Protein AF-A0AA37M8N9-F1 (afdb_monomer_lite)

Secondary structure (DSSP, 8-state):
------EEEEEETTEESS-S--TT--TTSS------GGG--SEEEEEEEEEES-TTSPPPEEEEEETTEEEEEEEGGGS----SSEEEEEEEEEEPPPP------

Structure (mmCIF, N/CA/C/O backbone):
data_AF-A0AA37M8N9-F1
#
_entry.id   AF-A0AA37M8N9-F1
#
loop_
_atom_site.group_PDB
_atom_site.id
_atom_site.type_symbol
_atom_site.label_atom_id
_atom_site.label_alt_id
_atom_site.label_comp_id
_atom_site.label_asym_id
_atom_site.label_entity_id
_atom_site.label_seq_id
_atom_site.pdbx_PDB_ins_code
_atom_site.Cartn_x
_atom_site.Cartn_y
_atom_site.Cartn_z
_atom_site.occupancy
_atom_site.B_iso_or_equiv
_atom_site.auth_seq_id
_atom_site.auth_comp_id
_atom_site.auth_asym_id
_atom_site.auth_atom_id
_atom_site.pdbx_PDB_model_num
ATOM 1 N N . MET A 1 1 ? 11.354 8.144 -25.992 1.00 29.89 1 MET A N 1
A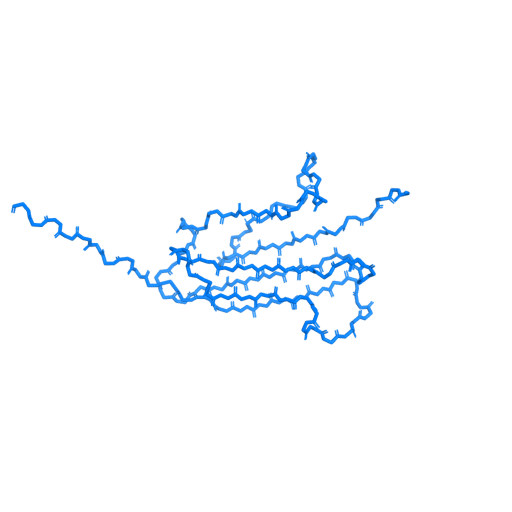TOM 2 C CA . MET A 1 1 ? 10.838 6.899 -26.597 1.00 29.89 1 MET A CA 1
ATOM 3 C C . MET A 1 1 ? 9.806 6.311 -25.653 1.00 29.89 1 MET A C 1
ATOM 5 O O . MET A 1 1 ? 10.046 6.259 -24.458 1.00 29.89 1 MET A O 1
ATOM 9 N N . SER A 1 2 ? 8.655 5.994 -26.236 1.00 29.59 2 SER A N 1
ATOM 10 C CA . SER A 1 2 ? 7.421 5.428 -25.684 1.00 29.59 2 SER A CA 1
ATOM 11 C C . SER A 1 2 ? 7.592 4.213 -24.755 1.00 29.59 2 SER A C 1
ATOM 13 O O . SER A 1 2 ? 8.239 3.245 -25.137 1.00 29.59 2 SER A O 1
ATOM 15 N N . GLY A 1 3 ? 6.882 4.239 -23.620 1.00 35.62 3 GLY A N 1
ATOM 16 C CA . GLY A 1 3 ? 5.786 3.296 -23.349 1.00 35.62 3 GLY A CA 1
ATOM 17 C C . GLY A 1 3 ? 6.122 1.831 -23.053 1.00 35.62 3 GLY A C 1
ATOM 18 O O . GLY A 1 3 ? 5.986 0.978 -23.921 1.00 35.62 3 GLY A O 1
ATOM 19 N N . ALA A 1 4 ? 6.389 1.534 -21.781 1.00 33.94 4 ALA A N 1
ATOM 20 C CA . ALA A 1 4 ? 5.923 0.323 -21.101 1.00 33.94 4 ALA A CA 1
ATOM 21 C C . ALA A 1 4 ? 5.681 0.709 -19.634 1.00 33.94 4 ALA A C 1
ATOM 23 O O . ALA A 1 4 ? 6.615 1.052 -18.915 1.00 33.94 4 ALA A O 1
ATOM 24 N N . GLY A 1 5 ? 4.404 0.788 -19.256 1.00 44.78 5 GLY A N 1
ATOM 25 C CA . GLY A 1 5 ? 3.937 1.424 -18.030 1.00 44.78 5 GLY A CA 1
ATOM 26 C C . GLY A 1 5 ? 4.426 0.747 -16.756 1.00 44.78 5 GLY A C 1
ATOM 27 O O . GLY A 1 5 ? 4.240 -0.455 -16.575 1.00 44.78 5 GLY A O 1
ATOM 28 N N . ASN A 1 6 ? 4.961 1.557 -15.846 1.00 57.28 6 ASN A N 1
ATOM 29 C CA . ASN A 1 6 ? 5.058 1.187 -14.444 1.00 57.28 6 ASN A CA 1
ATOM 30 C C . ASN A 1 6 ? 3.632 1.163 -13.891 1.00 57.28 6 ASN A C 1
ATOM 32 O O . ASN A 1 6 ? 3.050 2.203 -13.581 1.00 57.28 6 ASN A O 1
ATOM 36 N N . ARG A 1 7 ? 3.024 -0.022 -13.872 1.00 69.25 7 ARG A N 1
ATOM 37 C CA . ARG A 1 7 ? 1.694 -0.213 -13.300 1.00 69.25 7 ARG A CA 1
ATOM 38 C C . ARG A 1 7 ? 1.870 -0.493 -11.822 1.00 69.25 7 ARG A C 1
ATOM 40 O O . ARG A 1 7 ? 2.594 -1.411 -11.444 1.00 69.25 7 ARG A O 1
ATOM 47 N N . ILE A 1 8 ? 1.194 0.295 -11.003 1.00 75.75 8 ILE A N 1
ATOM 48 C CA . ILE A 1 8 ? 1.153 0.104 -9.561 1.00 75.75 8 ILE A CA 1
ATOM 49 C C . ILE A 1 8 ? -0.266 -0.313 -9.207 1.00 75.75 8 ILE A C 1
ATOM 51 O O . ILE A 1 8 ? -1.229 0.388 -9.524 1.00 75.75 8 ILE A O 1
ATOM 55 N N . VAL A 1 9 ? -0.392 -1.458 -8.549 1.00 81.31 9 VAL A N 1
ATOM 56 C CA . VAL A 1 9 ? -1.653 -1.903 -7.961 1.00 81.31 9 VAL A CA 1
ATOM 57 C C . VAL A 1 9 ? -1.531 -1.768 -6.455 1.00 81.31 9 VAL A C 1
ATOM 59 O O . VAL A 1 9 ? -0.738 -2.474 -5.839 1.00 81.31 9 VAL A O 1
ATOM 62 N N . VAL A 1 10 ? -2.305 -0.867 -5.859 1.00 84.31 10 VAL A N 1
ATOM 63 C CA . VAL A 1 10 ? -2.416 -0.731 -4.406 1.00 84.31 10 VAL A CA 1
ATOM 64 C C . VAL A 1 10 ? -3.779 -1.256 -3.986 1.00 84.31 10 VAL A C 1
ATOM 66 O O . VAL A 1 10 ? -4.789 -0.921 -4.600 1.00 84.31 10 VAL A O 1
ATOM 69 N N . SER A 1 11 ? -3.828 -2.067 -2.935 1.00 88.38 11 SER A N 1
ATOM 70 C CA . SER A 1 11 ? -5.079 -2.526 -2.336 1.00 88.38 11 SER A CA 1
ATOM 71 C C . SER A 1 11 ? -5.046 -2.465 -0.815 1.00 88.38 11 SER A C 1
ATOM 73 O O . SER A 1 11 ? -4.016 -2.721 -0.193 1.00 88.38 11 SER A O 1
ATOM 75 N N . LEU A 1 12 ? -6.193 -2.149 -0.218 1.00 89.44 12 LEU A N 1
ATOM 76 C CA . LEU A 1 12 ? -6.413 -2.084 1.221 1.00 89.44 12 LEU A CA 1
ATOM 77 C C . LEU A 1 12 ? -7.583 -2.995 1.585 1.00 89.44 12 LEU A C 1
ATOM 79 O O . LEU A 1 12 ? -8.674 -2.828 1.055 1.00 89.44 12 LEU A O 1
ATOM 83 N N . ASN A 1 13 ? -7.383 -3.957 2.487 1.00 90.69 13 ASN A N 1
ATOM 84 C CA . ASN A 1 13 ? -8.430 -4.900 2.912 1.00 90.69 13 ASN A CA 1
ATOM 85 C C . ASN A 1 13 ? -9.191 -5.533 1.735 1.00 90.69 13 ASN A C 1
ATOM 87 O O . ASN A 1 13 ? -10.415 -5.614 1.777 1.00 90.69 13 ASN A O 1
ATOM 91 N N . THR A 1 14 ? -8.464 -5.940 0.689 1.00 84.25 14 THR A N 1
ATOM 92 C CA . THR A 1 14 ? -8.978 -6.469 -0.593 1.00 84.25 14 THR A CA 1
ATOM 93 C C . THR A 1 14 ? -9.660 -5.463 -1.530 1.00 84.25 14 THR A C 1
ATOM 95 O O . THR A 1 14 ? -10.020 -5.843 -2.639 1.00 84.25 14 THR A O 1
ATOM 98 N N . PHE A 1 15 ? -9.807 -4.191 -1.147 1.00 82.75 15 PHE A N 1
ATOM 99 C CA . PHE A 1 15 ? -10.281 -3.125 -2.036 1.00 82.75 15 PHE A CA 1
ATOM 100 C C . PHE A 1 15 ? -9.120 -2.565 -2.857 1.00 82.75 15 PHE A C 1
ATOM 102 O O . PHE A 1 15 ? -8.126 -2.124 -2.285 1.00 82.75 15 PHE A O 1
ATOM 109 N N . ALA A 1 16 ? -9.227 -2.579 -4.186 1.00 78.56 16 ALA A N 1
ATOM 110 C CA . ALA A 1 16 ? -8.248 -1.932 -5.056 1.00 78.56 16 ALA A CA 1
ATOM 111 C C . ALA A 1 16 ? -8.390 -0.403 -4.952 1.00 78.56 16 ALA A C 1
ATOM 113 O O . ALA A 1 16 ? -9.474 0.130 -5.166 1.00 78.56 16 ALA A O 1
ATOM 114 N N . LEU A 1 17 ? -7.299 0.278 -4.597 1.00 74.69 17 LEU A N 1
ATOM 115 C CA . LEU A 1 17 ? -7.216 1.737 -4.484 1.00 74.69 17 LEU A CA 1
ATOM 116 C C . LEU A 1 17 ? -6.801 2.379 -5.807 1.00 74.69 17 LEU A C 1
ATOM 118 O O . LEU A 1 17 ? -7.291 3.445 -6.164 1.00 74.69 17 LEU A O 1
ATOM 122 N N . THR A 1 18 ? -5.896 1.724 -6.534 1.00 69.62 18 THR A N 1
ATOM 123 C CA . THR A 1 18 ? -5.555 2.107 -7.901 1.00 69.62 18 THR A CA 1
ATOM 124 C C . THR A 1 18 ? -6.344 1.230 -8.871 1.00 69.62 18 THR A C 1
ATOM 126 O O . THR A 1 18 ? -6.289 0.000 -8.806 1.00 69.62 18 THR A O 1
ATOM 129 N N . GLU A 1 19 ? -7.088 1.848 -9.789 1.00 55.62 19 GLU A N 1
ATOM 130 C CA . GLU A 1 19 ? -7.541 1.151 -10.995 1.00 55.62 19 GLU A CA 1
ATOM 131 C C . GLU A 1 19 ? -6.312 0.773 -11.846 1.00 55.62 19 GLU A C 1
ATOM 133 O O . GLU A 1 19 ? -5.281 1.452 -11.762 1.00 55.62 19 GLU A O 1
ATOM 138 N N . PRO A 1 20 ? -6.360 -0.300 -12.660 1.00 50.31 20 PRO A N 1
ATOM 139 C CA . PRO A 1 20 ? -5.271 -0.629 -13.573 1.00 50.31 20 PRO A CA 1
ATOM 140 C C . PRO A 1 20 ? -5.083 0.518 -14.571 1.00 50.31 20 PRO A C 1
ATOM 142 O O . PRO A 1 20 ? -5.787 0.557 -15.566 1.00 50.31 20 PRO A O 1
ATOM 145 N N . ALA A 1 21 ? -4.153 1.434 -14.270 1.00 46.53 21 ALA A N 1
ATOM 146 C CA . ALA A 1 21 ? -3.781 2.611 -15.057 1.00 46.53 21 ALA A CA 1
ATOM 147 C C . ALA A 1 21 ? -4.941 3.161 -15.907 1.00 46.53 21 ALA A C 1
ATOM 149 O O . ALA A 1 21 ? -5.054 2.820 -17.084 1.00 46.53 21 ALA A O 1
ATOM 150 N N . VAL A 1 22 ? -5.795 3.995 -15.301 1.00 39.34 22 VAL A N 1
ATOM 151 C CA . VAL A 1 22 ? -6.826 4.756 -16.021 1.00 39.34 22 VAL A CA 1
ATOM 152 C C . VAL A 1 22 ? -6.208 5.353 -17.284 1.00 39.34 22 VAL A C 1
ATOM 154 O O . VAL A 1 22 ? -5.209 6.075 -17.211 1.00 39.34 22 VAL A O 1
ATOM 157 N N . GLU A 1 23 ? -6.794 5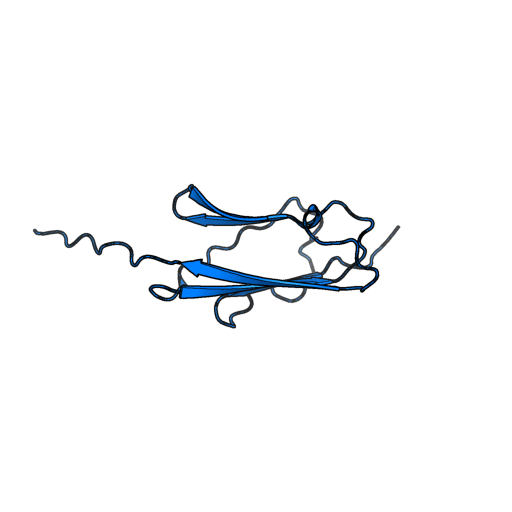.048 -18.441 1.00 39.38 23 GLU A N 1
ATOM 158 C CA . GLU A 1 23 ? -6.468 5.712 -19.700 1.00 39.38 23 GLU A CA 1
ATOM 159 C C . GLU A 1 23 ? -6.564 7.233 -19.488 1.00 39.38 23 GLU A C 1
ATOM 161 O O . GLU A 1 23 ? -7.640 7.773 -19.248 1.00 39.38 23 GLU A O 1
ATOM 166 N N . GLY A 1 24 ? -5.424 7.929 -19.519 1.00 42.84 24 GLY A N 1
ATOM 167 C CA . GLY A 1 24 ? -5.360 9.390 -19.396 1.00 42.84 24 GLY A CA 1
ATOM 168 C C . GLY A 1 24 ? -4.797 9.946 -18.083 1.00 42.84 24 GLY A C 1
ATOM 169 O O . GLY A 1 24 ? -4.536 11.148 -18.026 1.00 42.84 24 GLY A O 1
ATOM 170 N N . LEU A 1 25 ? -4.531 9.122 -17.062 1.00 43.75 25 LEU A N 1
ATOM 171 C CA . LEU A 1 25 ? -3.680 9.525 -15.935 1.00 43.75 25 LEU A CA 1
ATOM 172 C C . LEU A 1 25 ? -2.255 9.065 -16.217 1.00 43.75 25 LEU A C 1
ATOM 174 O O . LEU A 1 25 ? -1.939 7.889 -16.078 1.00 43.75 25 LEU A O 1
ATOM 178 N N . ASP A 1 26 ? -1.408 9.996 -16.651 1.00 47.00 26 ASP A N 1
ATOM 179 C CA . ASP A 1 26 ? 0.018 9.740 -16.819 1.00 47.00 26 ASP A CA 1
ATOM 180 C C . ASP A 1 26 ? 0.644 9.448 -15.440 1.00 47.00 26 ASP A C 1
ATOM 182 O O . ASP A 1 26 ? 0.738 10.366 -14.619 1.00 47.00 26 ASP A O 1
ATOM 186 N N . PRO A 1 27 ? 1.078 8.202 -15.159 1.00 49.97 27 PRO A N 1
ATOM 187 C CA . PRO A 1 27 ? 1.719 7.862 -13.892 1.00 49.97 27 PRO A CA 1
ATOM 188 C C . PRO A 1 27 ? 3.088 8.544 -13.726 1.00 49.97 27 PRO A C 1
ATOM 190 O O . PRO A 1 27 ? 3.712 8.396 -12.679 1.00 49.97 27 PRO A O 1
ATOM 193 N N . SER A 1 28 ? 3.560 9.289 -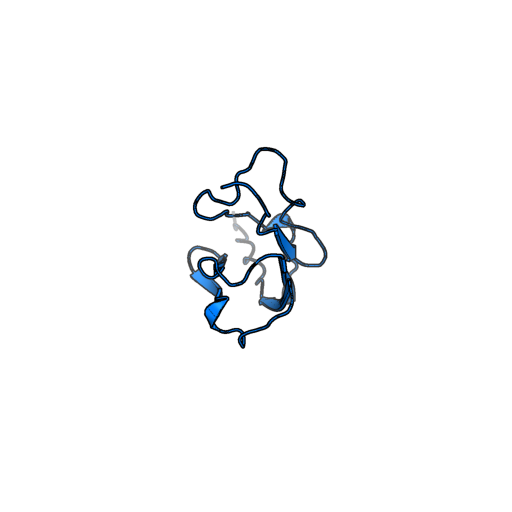14.737 1.00 47.47 28 SER A N 1
ATOM 194 C CA . SER A 1 28 ? 4.727 10.168 -14.643 1.00 47.47 28 SER A CA 1
ATOM 195 C C . SER A 1 28 ? 4.458 11.493 -13.919 1.00 47.47 28 SER A C 1
ATOM 197 O O . SER A 1 28 ? 5.407 12.217 -13.625 1.00 47.47 28 SER A O 1
ATOM 199 N N . ARG A 1 29 ? 3.195 11.826 -13.601 1.00 46.75 29 ARG A N 1
ATOM 200 C CA . ARG A 1 29 ? 2.886 12.973 -12.739 1.00 46.75 29 ARG A CA 1
ATOM 201 C C . ARG A 1 29 ? 3.219 12.619 -11.294 1.00 46.75 29 ARG A C 1
ATOM 203 O O . ARG A 1 29 ? 2.561 11.772 -10.706 1.00 46.75 29 ARG A O 1
ATOM 210 N N . ASP A 1 30 ? 4.260 13.266 -10.783 1.00 54.31 30 ASP A N 1
ATOM 211 C CA . ASP A 1 30 ? 4.799 13.236 -9.420 1.00 54.31 30 ASP A CA 1
ATOM 212 C C . ASP A 1 30 ? 3.795 12.833 -8.319 1.00 54.31 30 ASP A C 1
ATOM 214 O O . ASP A 1 30 ? 3.190 13.681 -7.666 1.00 54.31 30 ASP A O 1
ATOM 218 N N . GLY A 1 31 ? 3.661 11.524 -8.083 1.00 63.62 31 GLY A N 1
ATOM 219 C CA . GLY A 1 31 ? 2.894 10.953 -6.974 1.00 63.62 31 GLY A CA 1
ATOM 220 C C . GLY A 1 31 ? 1.367 11.091 -7.079 1.00 63.62 31 GLY A C 1
ATOM 221 O O . GLY A 1 31 ? 0.810 12.010 -7.671 1.00 63.62 31 GLY A O 1
ATOM 222 N N . PHE A 1 32 ? 0.657 10.154 -6.455 1.00 72.38 32 PHE A N 1
ATOM 223 C CA . PHE A 1 32 ? -0.793 10.209 -6.272 1.00 72.38 32 PHE A CA 1
ATOM 224 C C . PHE A 1 32 ? -1.133 9.990 -4.796 1.00 72.38 32 PHE A C 1
ATOM 226 O O . PHE A 1 32 ? -0.444 9.244 -4.100 1.00 72.38 32 PHE A O 1
ATOM 233 N N . THR A 1 33 ? -2.221 10.606 -4.335 1.00 79.12 33 THR A N 1
ATOM 234 C CA . THR A 1 33 ? -2.729 10.464 -2.964 1.00 79.12 33 THR A CA 1
ATOM 235 C C . THR A 1 33 ? -4.173 9.989 -3.014 1.00 79.12 33 THR A C 1
ATOM 237 O O . THR A 1 33 ? -4.984 10.557 -3.742 1.00 79.12 33 THR A O 1
ATOM 240 N N . TYR A 1 34 ? -4.499 8.974 -2.216 1.00 79.00 34 TYR A N 1
ATOM 241 C CA . TYR A 1 34 ? -5.860 8.465 -2.058 1.00 79.00 34 TYR A CA 1
ATOM 242 C C . TYR A 1 34 ? -6.307 8.622 -0.607 1.00 79.00 34 TYR A C 1
ATOM 244 O O . TYR A 1 34 ? -5.601 8.196 0.306 1.00 79.00 34 TYR A O 1
ATOM 252 N N . ASP A 1 35 ? -7.493 9.196 -0.399 1.00 83.38 35 ASP A N 1
ATOM 253 C CA . ASP A 1 35 ? -8.184 9.087 0.883 1.00 83.38 35 ASP A CA 1
ATOM 254 C C . ASP A 1 35 ? -8.826 7.701 0.972 1.00 83.38 35 ASP A C 1
ATOM 256 O O . ASP A 1 35 ? -9.666 7.333 0.151 1.00 83.38 35 ASP A O 1
ATOM 260 N N . VAL A 1 36 ? -8.391 6.922 1.960 1.00 84.44 36 VAL A N 1
ATOM 261 C CA . VAL A 1 36 ? -8.817 5.535 2.166 1.00 84.44 36 VAL A CA 1
ATOM 262 C C . VAL A 1 36 ? -9.691 5.354 3.402 1.00 84.44 36 VAL A C 1
ATOM 264 O O . VAL A 1 36 ? -9.967 4.221 3.797 1.00 84.44 36 VAL A O 1
ATOM 267 N N . THR A 1 37 ? -10.126 6.455 4.024 1.00 86.06 37 THR A N 1
ATOM 268 C CA . THR A 1 37 ? -10.831 6.456 5.315 1.00 86.06 37 THR A CA 1
ATOM 269 C C . THR A 1 37 ? -12.057 5.541 5.309 1.00 86.06 37 THR A C 1
ATOM 271 O O . THR A 1 37 ? -12.291 4.817 6.273 1.00 86.06 37 THR A O 1
ATOM 274 N N . SER A 1 38 ? -12.801 5.500 4.202 1.00 83.75 38 SER A N 1
ATOM 275 C CA . SER A 1 38 ? -14.002 4.667 4.040 1.00 83.75 38 SER A CA 1
ATOM 276 C C . SER A 1 38 ? -13.728 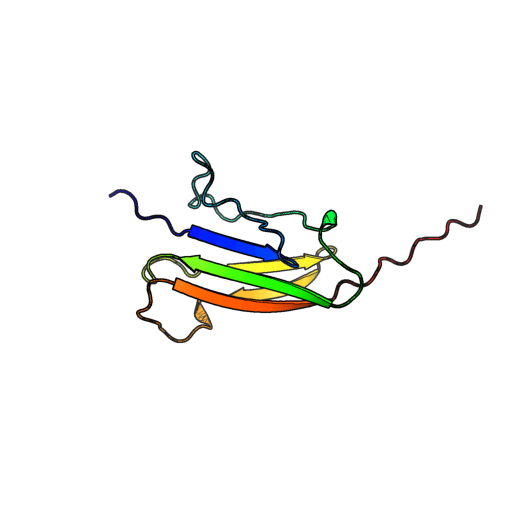3.158 3.959 1.00 83.75 38 SER A C 1
ATOM 278 O O . SER A 1 38 ? -14.640 2.363 4.188 1.00 83.75 38 SER A O 1
ATOM 280 N N . TRP A 1 39 ? -12.495 2.746 3.651 1.00 86.62 39 TRP A N 1
ATOM 281 C CA . TRP A 1 39 ? -12.094 1.338 3.522 1.00 86.62 39 TRP A CA 1
ATOM 282 C C . TRP A 1 39 ? -11.307 0.817 4.731 1.00 86.62 39 TRP A C 1
ATOM 284 O O . TRP A 1 39 ? -10.999 -0.382 4.802 1.00 86.62 39 TRP A O 1
ATOM 294 N N . LEU A 1 40 ? -10.986 1.696 5.686 1.00 87.44 40 LEU A N 1
ATOM 295 C CA . LEU A 1 40 ? -10.361 1.309 6.942 1.00 87.44 40 LEU A CA 1
ATOM 296 C C . LEU A 1 40 ? -11.355 0.566 7.838 1.00 87.44 40 LEU A C 1
ATOM 298 O O . LEU A 1 40 ? -12.528 0.910 7.968 1.00 87.44 40 LEU A O 1
ATOM 302 N N . ARG A 1 41 ? -10.845 -0.468 8.493 1.00 88.62 41 ARG A N 1
ATOM 303 C CA . ARG A 1 41 ? -11.507 -1.229 9.546 1.00 88.62 41 ARG A CA 1
ATOM 304 C C . ARG A 1 41 ? -10.872 -0.860 10.886 1.00 88.62 41 ARG A C 1
ATOM 306 O O . ARG A 1 41 ? -9.664 -0.617 10.923 1.00 88.62 41 ARG A O 1
ATOM 313 N N . PRO A 1 42 ? -11.641 -0.861 11.986 1.00 87.94 42 PRO A N 1
ATOM 314 C CA . PRO A 1 42 ? -11.081 -0.737 13.326 1.00 87.94 42 PRO A CA 1
ATOM 315 C C . PRO A 1 42 ? -9.984 -1.779 13.586 1.00 87.94 42 PRO A C 1
ATOM 317 O O . PRO A 1 42 ? -10.201 -2.974 13.377 1.00 87.94 42 PRO A O 1
ATOM 320 N N . GLY A 1 43 ? -8.822 -1.326 14.061 1.00 89.06 43 GLY A N 1
ATOM 321 C CA . GLY A 1 43 ? -7.655 -2.168 14.322 1.00 89.06 43 GLY A CA 1
ATOM 322 C C . GLY A 1 43 ? -6.851 -2.472 13.058 1.00 89.06 43 GLY A C 1
ATOM 323 O O . GLY A 1 43 ? -6.465 -1.565 12.316 1.00 89.06 43 GLY A O 1
ATOM 324 N N . ARG A 1 44 ? -6.587 -3.758 12.818 1.00 90.75 44 ARG A N 1
ATOM 325 C CA . ARG A 1 44 ? -5.647 -4.216 11.793 1.00 90.75 44 ARG A CA 1
ATOM 326 C C . ARG A 1 44 ? -6.234 -4.148 10.385 1.00 90.75 44 ARG A C 1
ATOM 328 O O . ARG A 1 44 ? -7.247 -4.779 10.085 1.00 90.75 44 ARG A O 1
ATOM 335 N N . ASN A 1 45 ? -5.513 -3.478 9.494 1.00 91.25 45 ASN A N 1
ATOM 336 C CA . ASN A 1 45 ? -5.797 -3.404 8.064 1.00 91.25 45 ASN A CA 1
ATOM 337 C C . ASN A 1 45 ? -4.622 -3.969 7.266 1.00 91.25 45 ASN A C 1
ATOM 339 O O . ASN A 1 45 ? -3.479 -3.864 7.704 1.00 91.25 45 ASN A O 1
ATOM 343 N N . ILE A 1 46 ? -4.886 -4.553 6.097 1.00 92.81 46 ILE A N 1
ATOM 344 C CA . ILE A 1 46 ? -3.848 -5.130 5.228 1.00 92.81 46 ILE A CA 1
ATOM 345 C C . ILE A 1 46 ? -3.675 -4.244 3.999 1.00 92.81 46 ILE A C 1
ATOM 347 O O . ILE A 1 46 ? -4.617 -4.094 3.222 1.00 92.81 46 ILE A O 1
ATOM 351 N N . LEU A 1 47 ? -2.472 -3.705 3.812 1.00 92.00 47 LEU A N 1
ATOM 352 C CA . LEU A 1 47 ? -2.064 -2.943 2.636 1.00 92.00 47 LEU A CA 1
ATOM 353 C C . LEU A 1 47 ? -1.196 -3.835 1.746 1.00 92.00 47 LEU A C 1
ATOM 355 O O . LEU A 1 47 ? -0.213 -4.407 2.213 1.00 92.00 47 LEU A O 1
ATOM 359 N N . THR A 1 48 ? -1.553 -3.954 0.471 1.00 90.06 48 THR A N 1
ATOM 360 C CA . THR A 1 48 ? -0.779 -4.695 -0.532 1.00 90.06 48 THR A CA 1
ATOM 361 C C . THR A 1 48 ? -0.455 -3.796 -1.713 1.00 90.06 48 THR A C 1
ATOM 363 O O . THR A 1 48 ? -1.341 -3.134 -2.247 1.00 90.06 48 THR A O 1
ATOM 366 N N . VAL A 1 49 ? 0.807 -3.803 -2.132 1.00 86.25 49 VAL A N 1
ATOM 367 C CA . VAL A 1 49 ? 1.337 -3.049 -3.267 1.00 86.25 49 VAL A CA 1
ATOM 368 C C . VAL A 1 49 ? 1.992 -4.027 -4.236 1.00 86.25 49 VAL A C 1
ATOM 370 O O . VAL A 1 49 ? 2.842 -4.826 -3.843 1.00 86.25 49 VAL A O 1
ATOM 373 N N . VAL A 1 50 ? 1.610 -3.949 -5.508 1.00 84.19 50 VAL A N 1
ATOM 374 C CA . VAL A 1 50 ? 2.252 -4.664 -6.611 1.00 84.19 50 VAL A CA 1
ATOM 375 C C . VAL A 1 50 ? 2.836 -3.642 -7.568 1.00 84.19 50 VAL A C 1
ATOM 377 O O . VAL A 1 50 ? 2.102 -2.855 -8.165 1.00 84.19 50 VAL A O 1
ATOM 380 N N . LEU A 1 51 ? 4.153 -3.671 -7.722 1.00 79.75 51 LEU A N 1
ATOM 381 C CA . LEU A 1 51 ? 4.874 -2.890 -8.718 1.00 79.75 51 LEU A CA 1
ATOM 382 C C . LEU A 1 51 ? 5.102 -3.781 -9.931 1.00 79.75 51 LEU A C 1
ATOM 384 O O . LEU A 1 51 ? 5.634 -4.879 -9.783 1.00 79.75 51 LEU A O 1
ATOM 388 N N . ILE A 1 52 ? 4.702 -3.333 -11.117 1.00 77.19 52 ILE A N 1
ATOM 389 C CA . ILE A 1 52 ? 4.882 -4.050 -12.382 1.00 77.19 52 ILE A CA 1
ATOM 390 C C . ILE A 1 52 ? 5.630 -3.117 -13.326 1.00 77.19 52 ILE A C 1
ATOM 392 O O . ILE A 1 52 ? 5.114 -2.054 -13.666 1.00 77.19 52 ILE A O 1
ATOM 396 N N . GLY A 1 53 ? 6.828 -3.506 -13.757 1.00 72.44 53 GLY A N 1
ATOM 397 C CA . GLY A 1 53 ? 7.656 -2.658 -14.611 1.00 72.44 53 GLY A CA 1
ATOM 398 C C . GLY A 1 53 ? 9.158 -2.860 -14.425 1.00 72.44 53 GLY A C 1
ATOM 399 O O . GLY A 1 53 ? 9.621 -3.732 -13.686 1.00 72.44 53 GLY A O 1
ATOM 400 N N . SER A 1 54 ? 9.928 -2.048 -15.145 1.00 68.38 54 SER A N 1
ATOM 401 C CA . SER A 1 54 ? 11.393 -2.089 -15.121 1.00 68.38 54 SER A CA 1
ATOM 402 C C . SER A 1 54 ? 11.954 -1.522 -13.813 1.00 68.38 54 SER A C 1
ATOM 404 O O . SER A 1 54 ? 11.481 -0.494 -13.342 1.00 68.38 54 SER A O 1
ATOM 406 N N . THR A 1 55 ? 13.018 -2.134 -13.279 1.00 64.75 55 THR A N 1
ATOM 407 C CA . THR A 1 55 ? 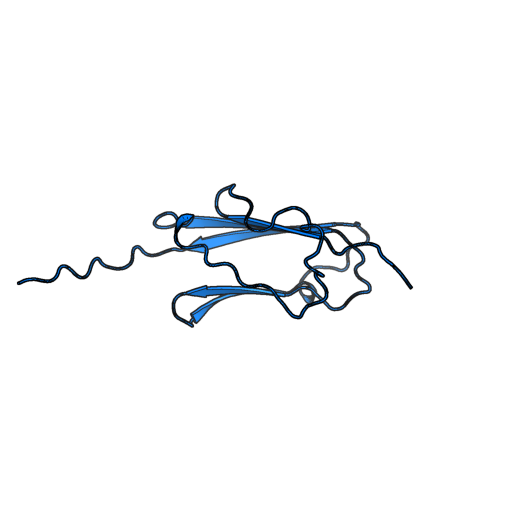13.816 -1.584 -12.157 1.00 64.75 55 THR A CA 1
ATOM 408 C C . THR A 1 55 ? 14.719 -0.427 -12.556 1.00 64.75 55 THR A C 1
ATOM 410 O O . THR A 1 55 ? 15.334 0.188 -11.696 1.00 64.75 55 THR A O 1
ATOM 413 N N . ALA A 1 56 ? 14.870 -0.156 -13.855 1.00 59.56 56 ALA A N 1
ATOM 414 C CA . ALA A 1 56 ? 15.794 0.863 -14.352 1.00 59.56 56 ALA A CA 1
ATOM 415 C C . ALA A 1 56 ? 15.267 2.305 -14.191 1.00 59.56 56 ALA A C 1
ATOM 417 O O . ALA A 1 56 ? 15.909 3.248 -14.648 1.00 59.56 56 ALA A O 1
ATOM 418 N N . MET A 1 57 ? 14.087 2.469 -13.591 1.00 64.81 57 MET A N 1
ATOM 419 C CA . MET A 1 57 ? 13.441 3.753 -13.324 1.00 64.81 57 MET A CA 1
ATOM 420 C C . MET A 1 57 ? 13.708 4.204 -11.877 1.00 64.81 57 MET A C 1
ATOM 422 O O . MET A 1 57 ? 14.147 3.390 -11.064 1.00 64.81 5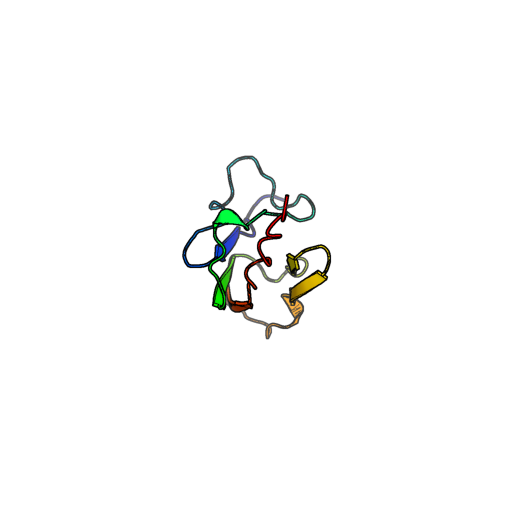7 MET A O 1
ATOM 426 N N . PRO A 1 58 ? 13.461 5.486 -11.532 1.00 64.00 58 PRO A N 1
ATOM 427 C CA . PRO A 1 58 ? 13.547 5.946 -10.150 1.00 64.00 58 PRO A CA 1
ATOM 428 C C . PRO A 1 58 ? 12.700 5.069 -9.213 1.00 64.00 58 PRO A C 1
ATOM 430 O O . PRO A 1 58 ? 11.613 4.646 -9.615 1.00 64.00 58 PRO A O 1
ATOM 433 N N . PRO A 1 59 ? 13.177 4.809 -7.984 1.00 70.38 59 PRO A N 1
ATOM 434 C CA . PRO A 1 59 ? 12.523 3.890 -7.064 1.00 70.38 59 PRO A CA 1
ATOM 435 C C . PRO A 1 59 ? 11.145 4.403 -6.646 1.00 70.38 59 PRO A C 1
ATOM 437 O O . PRO A 1 59 ? 10.974 5.579 -6.311 1.00 70.38 59 PRO A O 1
ATOM 440 N N . PHE A 1 60 ? 10.164 3.505 -6.632 1.00 76.69 60 PHE A N 1
ATOM 441 C CA . PHE A 1 60 ? 8.832 3.781 -6.120 1.00 76.69 60 PHE A CA 1
ATOM 442 C C . PHE A 1 60 ? 8.857 4.032 -4.609 1.00 76.69 60 PHE A C 1
ATOM 444 O O . PHE A 1 60 ? 9.518 3.320 -3.850 1.00 76.69 60 PHE A O 1
ATOM 451 N N . ARG A 1 61 ? 8.076 5.019 -4.161 1.00 79.50 61 ARG A N 1
ATOM 452 C CA . ARG A 1 61 ? 7.841 5.294 -2.743 1.00 79.50 61 ARG A CA 1
ATOM 453 C C . ARG A 1 61 ? 6.356 5.440 -2.467 1.00 79.50 61 ARG A C 1
ATOM 455 O O . ARG A 1 61 ? 5.657 6.134 -3.200 1.00 79.50 61 ARG A O 1
ATOM 462 N N . LEU A 1 62 ? 5.896 4.829 -1.382 1.00 83.44 62 LEU A N 1
ATOM 463 C CA . LEU A 1 62 ? 4.546 5.013 -0.856 1.00 83.44 62 LEU A CA 1
ATOM 464 C C . LEU A 1 62 ? 4.622 5.376 0.618 1.00 83.44 62 LEU A C 1
ATOM 466 O O . LEU A 1 62 ? 5.320 4.725 1.391 1.00 83.44 62 LEU A O 1
ATOM 470 N N . VAL A 1 63 ? 3.856 6.390 1.005 1.00 86.19 63 VAL A N 1
ATOM 471 C CA . VAL A 1 63 ? 3.692 6.792 2.399 1.00 86.19 63 VAL A CA 1
ATOM 472 C C . VAL A 1 63 ? 2.229 6.602 2.771 1.00 86.19 63 VAL A C 1
ATOM 474 O O . VAL A 1 63 ? 1.348 7.111 2.082 1.00 86.19 63 VAL A O 1
ATOM 477 N N . ALA A 1 64 ? 1.963 5.868 3.850 1.00 85.50 64 ALA A N 1
ATOM 478 C CA . ALA A 1 64 ? 0.648 5.888 4.479 1.00 85.50 64 ALA A CA 1
ATOM 479 C C . ALA A 1 64 ? 0.685 6.898 5.623 1.00 85.50 64 ALA A C 1
ATOM 481 O O . ALA A 1 64 ? 1.539 6.805 6.506 1.00 85.50 64 ALA A O 1
ATOM 482 N N . GLU A 1 65 ? -0.244 7.846 5.622 1.00 87.69 65 GLU A N 1
ATOM 483 C CA . GLU A 1 65 ? -0.318 8.897 6.631 1.00 87.69 65 GLU A CA 1
ATOM 484 C C . GLU A 1 65 ? -1.681 8.921 7.312 1.00 87.69 65 GLU A C 1
ATOM 486 O O . GLU A 1 65 ? -2.704 8.563 6.729 1.00 87.69 65 GLU A O 1
ATOM 491 N N . ARG A 1 66 ? -1.697 9.396 8.556 1.00 83.19 66 ARG A N 1
ATOM 492 C CA . ARG A 1 66 ? -2.918 9.739 9.282 1.00 83.19 66 ARG A CA 1
ATOM 493 C C . ARG A 1 66 ? -2.708 11.040 10.033 1.00 83.19 66 ARG A C 1
ATOM 495 O O . ARG A 1 66 ? -1.777 11.145 10.827 1.00 83.19 66 ARG A O 1
ATOM 502 N N . ALA A 1 67 ? -3.593 12.011 9.810 1.00 83.12 67 ALA A N 1
ATOM 503 C CA . ALA A 1 67 ? -3.543 13.318 10.470 1.00 83.12 67 ALA A CA 1
ATOM 504 C C . ALA A 1 67 ? -2.141 13.974 10.408 1.00 83.12 67 ALA A C 1
ATOM 506 O O . ALA A 1 67 ? -1.633 14.476 11.409 1.00 83.12 67 ALA A O 1
ATOM 507 N N . GLY A 1 68 ? -1.486 13.900 9.242 1.00 80.56 68 GLY A N 1
ATOM 508 C CA . GLY A 1 68 ? -0.141 14.446 9.014 1.00 80.56 68 GLY A CA 1
ATOM 509 C C . GLY A 1 68 ? 1.005 13.662 9.664 1.00 80.56 68 GLY A C 1
ATOM 510 O O . GLY A 1 68 ? 2.142 14.125 9.659 1.00 80.56 68 GLY A O 1
ATOM 511 N N . ARG A 1 69 ? 0.735 12.487 10.248 1.00 82.25 69 ARG A N 1
ATOM 512 C CA . ARG A 1 69 ? 1.762 11.571 10.755 1.00 82.25 69 ARG A CA 1
ATOM 513 C C . ARG A 1 69 ? 1.950 10.415 9.789 1.00 82.25 69 ARG A C 1
ATOM 515 O O . ARG A 1 69 ? 0.990 9.704 9.495 1.00 82.25 69 ARG A O 1
ATOM 522 N N . SER A 1 70 ? 3.188 10.191 9.360 1.00 84.00 70 SER A N 1
ATOM 523 C CA . SER A 1 70 ? 3.551 8.985 8.621 1.00 84.00 70 SER A CA 1
ATOM 524 C C . SER A 1 70 ? 3.399 7.760 9.523 1.00 84.00 70 SER A C 1
ATOM 526 O O . SER A 1 70 ? 3.979 7.692 10.607 1.00 84.00 70 SER A O 1
ATOM 528 N N . LEU A 1 71 ? 2.567 6.817 9.089 1.00 83.88 71 LEU A N 1
ATOM 529 C CA . LEU A 1 71 ? 2.371 5.520 9.731 1.00 83.88 71 LEU A CA 1
ATOM 530 C C . LEU A 1 71 ? 3.334 4.473 9.174 1.00 83.88 71 LEU A C 1
ATOM 532 O O . LEU A 1 71 ? 3.666 3.510 9.861 1.00 83.88 71 LEU A O 1
ATOM 536 N N . LEU A 1 72 ? 3.715 4.628 7.907 1.00 87.88 72 LEU A N 1
ATOM 537 C CA . LEU A 1 72 ? 4.396 3.602 7.136 1.00 87.88 72 LEU A CA 1
ATOM 538 C C . LEU A 1 72 ? 5.044 4.224 5.903 1.00 87.88 72 LEU A C 1
ATOM 540 O O . LEU A 1 72 ? 4.418 5.027 5.208 1.00 87.88 72 LEU A O 1
ATOM 544 N N . LEU A 1 73 ? 6.264 3.785 5.613 1.00 87.88 73 LEU A N 1
ATOM 545 C CA . LEU A 1 73 ? 6.984 4.074 4.382 1.00 87.88 73 LEU A CA 1
ATOM 546 C C . LEU A 1 73 ? 7.295 2.749 3.686 1.00 87.88 73 LEU A C 1
ATOM 548 O O . LEU A 1 73 ? 7.797 1.816 4.308 1.00 87.88 73 LEU A O 1
ATOM 552 N N . LEU A 1 74 ? 6.990 2.688 2.398 1.00 84.00 74 LEU A N 1
ATOM 553 C CA . LEU A 1 74 ? 7.524 1.707 1.471 1.00 84.00 74 LEU A CA 1
ATOM 554 C C . LEU A 1 74 ? 8.514 2.432 0.566 1.00 84.00 74 LEU A C 1
ATOM 556 O O . LEU A 1 74 ? 8.107 3.343 -0.156 1.00 84.00 74 LEU A O 1
ATOM 560 N N . ASP A 1 75 ? 9.775 2.017 0.581 1.00 84.25 75 ASP A N 1
ATOM 561 C CA . ASP A 1 75 ? 10.797 2.485 -0.353 1.00 84.25 75 ASP A CA 1
ATOM 562 C C . ASP A 1 75 ? 11.289 1.296 -1.189 1.00 84.25 75 ASP A C 1
ATOM 564 O O . ASP A 1 75 ? 11.788 0.307 -0.655 1.00 84.25 75 ASP A O 1
ATOM 568 N N . GLU A 1 76 ? 11.128 1.368 -2.514 1.00 77.31 76 GLU A N 1
ATOM 569 C CA . GLU A 1 76 ? 11.553 0.300 -3.424 1.00 77.31 76 GLU A CA 1
ATOM 570 C C . GLU A 1 76 ? 13.060 0.002 -3.318 1.00 77.31 76 GLU A C 1
ATOM 572 O O . GLU A 1 76 ? 13.485 -1.126 -3.568 1.00 77.31 76 GLU A O 1
ATOM 577 N N . THR A 1 77 ? 13.878 0.973 -2.899 1.00 78.44 77 THR A N 1
ATOM 578 C CA . THR A 1 77 ? 15.325 0.765 -2.718 1.00 78.44 77 THR A CA 1
ATOM 579 C C . THR A 1 77 ? 15.673 -0.221 -1.605 1.00 78.44 77 THR A C 1
ATOM 581 O O . THR A 1 77 ? 16.784 -0.747 -1.590 1.00 78.44 77 THR A O 1
ATOM 584 N N . GLU A 1 78 ? 14.738 -0.503 -0.696 1.00 78.56 78 GLU A N 1
ATOM 585 C CA . GLU A 1 78 ? 14.933 -1.471 0.385 1.00 78.56 78 GLU A CA 1
ATOM 586 C C . GLU A 1 78 ? 14.751 -2.923 -0.081 1.00 78.56 78 GLU A C 1
ATOM 588 O O . GLU A 1 78 ? 15.142 -3.857 0.625 1.00 78.56 78 GLU A O 1
ATOM 593 N N . PHE A 1 79 ? 14.190 -3.150 -1.275 1.00 72.94 79 PHE A N 1
ATOM 594 C CA . PHE A 1 79 ? 14.102 -4.495 -1.833 1.00 72.94 79 PHE A CA 1
ATOM 595 C C . PHE A 1 79 ? 15.453 -4.943 -2.378 1.00 72.94 79 PHE A C 1
ATOM 597 O O . PHE A 1 79 ? 16.184 -4.191 -3.022 1.00 72.94 79 PHE A O 1
ATOM 604 N N . LEU A 1 80 ? 15.756 -6.229 -2.189 1.00 69.25 80 LEU A N 1
ATOM 605 C CA . LEU A 1 80 ? 16.879 -6.849 -2.882 1.00 69.25 80 LEU A CA 1
ATOM 606 C C . LEU A 1 80 ? 16.709 -6.666 -4.400 1.00 69.25 80 LEU A C 1
ATOM 608 O O . LEU A 1 80 ? 15.587 -6.796 -4.899 1.00 69.25 80 LEU A O 1
ATOM 612 N N . PRO A 1 81 ? 17.792 -6.415 -5.156 1.00 67.94 81 PRO A N 1
ATOM 613 C CA . PRO A 1 81 ? 17.720 -6.320 -6.606 1.00 67.94 81 PRO A CA 1
ATOM 614 C C . PRO A 1 81 ? 17.087 -7.590 -7.180 1.00 67.94 81 PRO A C 1
ATOM 616 O O . PRO A 1 81 ? 17.642 -8.683 -7.069 1.00 67.94 81 PRO A O 1
ATOM 619 N N . THR A 1 82 ? 15.907 -7.457 -7.783 1.00 66.19 82 THR A N 1
ATOM 620 C CA . THR A 1 82 ? 15.204 -8.582 -8.405 1.00 66.19 82 THR A CA 1
ATOM 621 C C . THR A 1 82 ? 15.208 -8.421 -9.918 1.00 66.19 82 THR A C 1
ATOM 623 O O . THR A 1 82 ? 15.000 -7.329 -10.440 1.00 66.19 82 THR A O 1
ATOM 626 N N . VAL A 1 83 ? 15.409 -9.519 -10.645 1.00 69.69 83 VAL A N 1
ATOM 627 C CA . VAL A 1 83 ? 15.256 -9.560 -12.114 1.00 69.69 83 VAL A CA 1
ATOM 628 C C . VAL A 1 83 ? 13.805 -9.802 -12.546 1.00 69.69 83 VAL A C 1
ATOM 630 O O . VAL A 1 83 ? 13.505 -9.845 -13.736 1.00 69.69 83 VAL A O 1
ATOM 633 N N . THR A 1 84 ? 12.892 -9.991 -11.589 1.00 73.38 84 THR A N 1
ATOM 634 C CA . THR A 1 84 ? 11.479 -10.270 -11.855 1.00 73.38 84 THR A CA 1
ATOM 635 C C . THR A 1 84 ? 10.777 -9.031 -12.400 1.00 73.38 84 THR A C 1
ATOM 637 O O . THR A 1 84 ? 11.001 -7.944 -11.904 1.00 73.38 84 THR A O 1
ATOM 640 N N . PRO A 1 85 ? 9.856 -9.131 -13.364 1.00 73.44 85 PRO A N 1
ATOM 641 C CA . PRO A 1 85 ? 9.159 -7.952 -13.894 1.00 73.44 85 PRO A CA 1
ATOM 642 C C . PRO A 1 85 ? 8.109 -7.367 -12.926 1.00 73.44 85 PRO A C 1
ATOM 644 O O . PRO A 1 85 ? 7.344 -6.479 -13.302 1.00 73.44 85 PRO A O 1
ATOM 647 N N . TRP A 1 86 ? 8.043 -7.883 -11.695 1.00 75.81 86 TRP A N 1
ATOM 648 C CA . TRP A 1 86 ? 7.127 -7.454 -10.649 1.00 75.81 86 TRP A CA 1
ATOM 649 C C . TRP A 1 86 ? 7.764 -7.555 -9.256 1.00 75.81 86 TRP A C 1
ATOM 651 O O . TRP A 1 86 ? 8.654 -8.383 -9.026 1.00 75.81 86 TRP A O 1
ATOM 661 N N . ARG A 1 87 ? 7.274 -6.726 -8.327 1.00 82.00 87 ARG A N 1
ATOM 662 C CA . ARG A 1 87 ? 7.549 -6.775 -6.882 1.00 82.00 87 ARG A CA 1
ATOM 663 C C . ARG A 1 87 ? 6.235 -6.743 -6.127 1.00 82.00 87 ARG A C 1
ATOM 665 O O . ARG A 1 87 ? 5.338 -5.986 -6.487 1.00 82.00 87 ARG A O 1
ATOM 672 N N . LEU A 1 88 ? 6.140 -7.559 -5.086 1.00 85.12 88 LEU A N 1
ATOM 673 C CA . LEU A 1 88 ? 4.993 -7.615 -4.191 1.00 85.12 88 LEU A CA 1
ATOM 674 C C . LEU A 1 88 ? 5.437 -7.193 -2.797 1.00 85.12 88 LEU A C 1
ATOM 676 O O . LEU A 1 88 ? 6.426 -7.705 -2.274 1.00 85.12 88 LEU A O 1
ATOM 680 N N . TRP A 1 89 ? 4.653 -6.321 -2.185 1.00 87.00 89 TRP A N 1
ATOM 681 C CA . TRP A 1 89 ? 4.794 -5.961 -0.790 1.00 87.00 89 TRP A CA 1
ATOM 682 C C . TRP A 1 89 ? 3.443 -5.998 -0.100 1.00 87.00 89 TRP A C 1
ATOM 684 O O . TRP A 1 89 ? 2.471 -5.425 -0.588 1.00 87.00 89 TRP A O 1
ATOM 694 N N . THR A 1 90 ? 3.390 -6.651 1.053 1.00 90.12 90 THR A N 1
ATOM 695 C CA . THR A 1 90 ? 2.192 -6.717 1.884 1.00 90.12 90 THR A CA 1
ATOM 696 C C . THR A 1 90 ? 2.579 -6.404 3.314 1.00 90.12 90 THR A C 1
ATOM 698 O O . THR A 1 90 ? 3.505 -7.003 3.858 1.00 90.12 90 THR A O 1
ATOM 701 N N . THR A 1 91 ? 1.849 -5.487 3.934 1.00 91.44 91 THR A N 1
ATOM 702 C CA . THR A 1 91 ? 2.048 -5.122 5.334 1.00 91.44 91 THR A CA 1
ATOM 703 C C . THR A 1 91 ? 0.725 -4.787 6.008 1.00 91.44 91 THR A C 1
ATOM 705 O O . THR A 1 91 ? -0.348 -4.833 5.401 1.00 91.44 91 THR A O 1
ATOM 708 N N . THR A 1 92 ? 0.801 -4.463 7.292 1.00 91.50 92 THR A N 1
ATOM 709 C CA . THR A 1 92 ? -0.346 -4.117 8.117 1.00 91.50 92 THR A CA 1
ATOM 710 C C . THR A 1 92 ? -0.266 -2.678 8.585 1.00 91.50 92 THR A C 1
ATOM 712 O O . THR A 1 92 ? 0.790 -2.244 9.039 1.00 91.50 92 THR A O 1
ATOM 715 N N . ILE A 1 93 ? -1.393 -1.973 8.542 1.00 89.31 93 ILE A N 1
ATOM 716 C CA . ILE A 1 93 ? -1.551 -0.662 9.177 1.00 89.31 93 ILE A CA 1
ATOM 717 C C . ILE A 1 93 ? -2.630 -0.747 10.255 1.00 89.31 93 ILE A C 1
ATOM 719 O O . ILE A 1 93 ? -3.671 -1.377 10.058 1.00 89.31 93 ILE A O 1
ATOM 723 N N . GLU A 1 94 ? -2.375 -0.121 11.399 1.00 87.19 94 GLU A N 1
ATOM 724 C CA . GLU A 1 94 ? -3.330 -0.045 12.503 1.00 87.19 94 GLU A CA 1
ATOM 725 C C . GLU A 1 94 ? -4.147 1.245 12.393 1.00 87.19 94 GLU A C 1
ATOM 727 O O . GLU A 1 94 ? -3.606 2.353 12.415 1.00 87.19 94 GLU A O 1
ATOM 732 N N . ALA A 1 95 ? -5.467 1.106 12.293 1.00 81.62 95 ALA A N 1
ATOM 733 C CA . ALA A 1 95 ? -6.397 2.218 12.353 1.00 81.62 95 ALA A CA 1
ATOM 734 C C . ALA A 1 95 ? -7.105 2.203 13.708 1.00 81.62 95 ALA A C 1
ATOM 736 O O . ALA A 1 95 ? -8.026 1.423 13.953 1.00 81.62 95 ALA A O 1
ATOM 737 N N . LEU A 1 96 ? -6.687 3.097 14.605 1.00 70.94 96 LEU A N 1
ATOM 738 C CA . LEU A 1 96 ? -7.484 3.424 15.786 1.00 70.94 96 LEU A CA 1
ATOM 739 C C . LEU A 1 96 ? -8.836 3.975 15.322 1.00 70.94 96 LEU A C 1
ATOM 741 O O . LEU A 1 96 ? -8.853 4.841 14.445 1.00 70.94 96 LEU A O 1
ATOM 745 N N . LEU A 1 97 ? -9.936 3.523 15.921 1.00 61.53 97 LEU A N 1
ATOM 746 C CA . LEU A 1 97 ? -11.183 4.284 15.884 1.00 61.53 97 LEU A CA 1
ATOM 747 C C . LEU A 1 97 ? -10.852 5.691 16.384 1.00 61.53 97 LEU A C 1
ATOM 749 O O . LEU A 1 97 ? -10.262 5.821 17.460 1.00 61.53 97 LEU A O 1
ATOM 753 N N . ASP A 1 98 ? -11.164 6.731 15.608 1.00 61.84 98 ASP A N 1
ATOM 754 C CA . ASP A 1 98 ? -11.176 8.065 16.200 1.00 61.84 98 ASP A CA 1
ATOM 755 C C . ASP A 1 98 ? -12.119 7.999 17.406 1.00 61.84 98 ASP A C 1
ATOM 757 O O . ASP A 1 98 ? -13.214 7.430 17.285 1.00 61.84 98 ASP A O 1
ATOM 761 N N . PRO A 1 99 ? -11.708 8.491 18.588 1.00 47.75 99 PRO A N 1
ATOM 762 C CA . PRO A 1 99 ? -12.642 8.597 19.686 1.00 47.75 99 PRO A CA 1
ATOM 763 C C . PRO A 1 99 ? -13.780 9.471 19.175 1.00 47.75 99 PRO A C 1
ATOM 765 O O . PRO A 1 99 ? -13.563 10.628 18.812 1.00 47.75 99 PRO A O 1
ATOM 768 N N . VAL A 1 100 ? -14.983 8.896 19.097 1.00 54.47 100 VAL A N 1
ATOM 769 C CA . VAL A 1 100 ? -16.205 9.669 18.910 1.00 54.47 100 VAL A CA 1
ATOM 770 C C . VAL A 1 100 ? -16.139 10.757 19.969 1.00 54.47 100 VAL A C 1
ATOM 772 O O . VAL A 1 100 ? -16.178 10.464 21.167 1.00 54.47 100 VAL A O 1
ATOM 775 N N . VAL A 1 101 ? -15.951 12.004 19.539 1.00 50.41 101 VAL A N 1
ATOM 776 C CA . VAL A 1 101 ? -16.140 13.158 20.406 1.00 50.41 101 VAL A CA 1
ATOM 777 C C . VAL A 1 101 ? -17.626 13.138 20.720 1.00 50.41 101 VAL A C 1
ATOM 779 O O . VAL A 1 101 ? -18.442 13.660 19.966 1.00 50.41 101 VAL A O 1
ATOM 782 N N . ASN A 1 102 ? -17.992 12.434 21.790 1.00 42.34 102 ASN A N 1
ATOM 783 C CA . ASN A 1 102 ? -19.313 12.522 22.374 1.00 42.34 102 ASN A CA 1
ATOM 784 C C . ASN A 1 102 ? -19.434 13.960 22.871 1.00 42.34 102 ASN A C 1
ATOM 786 O O . ASN A 1 102 ? -18.969 14.294 23.960 1.00 42.34 102 ASN A O 1
ATOM 790 N N . GLY A 1 103 ? -19.986 14.826 22.022 1.00 42.09 103 GLY A N 1
ATOM 791 C CA . GLY A 1 103 ? -20.441 16.143 22.420 1.00 42.09 103 GLY A CA 1
ATOM 792 C C . GLY A 1 103 ? -21.509 15.957 23.486 1.00 42.09 103 GLY A C 1
ATOM 793 O O . GLY A 1 103 ? -22.641 15.595 23.175 1.00 42.09 103 GLY A O 1
ATOM 794 N N . ALA A 1 104 ? -21.129 16.158 24.743 1.00 42.28 104 ALA A N 1
ATOM 795 C CA . ALA A 1 104 ? -22.076 16.437 25.803 1.00 42.28 104 ALA A CA 1
ATOM 796 C C . ALA A 1 104 ? -22.590 17.864 25.566 1.00 42.28 104 ALA A C 1
ATOM 798 O O . ALA A 1 104 ? -21.850 18.831 25.759 1.00 42.28 104 ALA A O 1
ATOM 799 N N . GLY A 1 105 ? -23.810 17.956 25.037 1.00 40.69 105 GLY A N 1
ATOM 800 C CA . GLY A 1 105 ? -24.657 19.139 25.178 1.00 40.69 105 GLY A CA 1
ATOM 801 C C . GLY A 1 105 ? -25.334 19.173 26.540 1.00 40.69 105 GLY A C 1
ATOM 802 O O . GLY A 1 105 ? -25.304 18.135 27.242 1.00 40.69 105 GLY A O 1
#

Foldseek 3Di:
DDDDDFFKWKDKQNRTQDDRPPDPPDPPPDDDDDDCVVVDDAFKMKIKMKTAADPVDAWDWDFDDDPNHTQDIDTRVPDDDDPDRMDMDMDIGHDHDDPPPPPDD

Sequence (105 aa):
MSGAGNRIVVSLNTFALTEPAVEGLDPSRDGFTYDVTSWLRPGRNILTVVLIGSTAMPPFRLVAERAGRSLLLLDETEFLPTVTPWRLWTTTIEALLDPVVNGAG

Organism: NCBI:txid2038277

pLDDT: mean 71.68, std 17.27, range [29.59, 92.81]

Radius of gyration: 16.32 Å; chains: 1; bounding box: 42×29×52 Å